Protein AF-A0A975SDA9-F1 (afdb_monomer_lite)

pLDDT: mean 75.92, std 10.88, range [48.34, 91.25]

Structure (mmCIF, N/CA/C/O backbone):
data_AF-A0A975SDA9-F1
#
_entry.id   AF-A0A975SDA9-F1
#
loop_
_atom_site.group_PDB
_atom_site.id
_atom_site.type_symbol
_atom_site.label_atom_id
_atom_site.label_alt_id
_atom_site.label_comp_id
_atom_site.label_asym_id
_atom_site.label_entity_id
_atom_site.label_seq_id
_atom_site.pdbx_PDB_ins_code
_atom_site.Cartn_x
_atom_site.Cartn_y
_atom_site.Cartn_z
_atom_site.occupancy
_atom_site.B_iso_or_equiv
_atom_site.auth_seq_id
_atom_site.auth_comp_id
_atom_site.auth_asym_id
_atom_site.auth_atom_id
_atom_site.pdbx_PDB_model_num
ATOM 1 N N . MET A 1 1 ? -9.732 -13.986 28.759 1.00 67.62 1 MET A N 1
ATOM 2 C CA . MET A 1 1 ? -8.861 -13.731 27.600 1.00 67.62 1 MET A CA 1
ATOM 3 C C . MET A 1 1 ? -7.582 -14.510 27.780 1.00 67.62 1 MET A C 1
ATOM 5 O O . MET A 1 1 ? -6.964 -14.406 28.836 1.00 67.62 1 MET A O 1
ATOM 9 N N . SER A 1 2 ? -7.233 -15.322 26.790 1.00 89.56 2 SER A N 1
ATOM 10 C CA . SER A 1 2 ? -5.912 -15.932 26.684 1.00 89.56 2 SER A CA 1
ATOM 11 C C . SER A 1 2 ? -4.855 -14.848 26.462 1.00 89.56 2 SER A C 1
ATOM 13 O O . SER A 1 2 ? -5.147 -13.781 25.921 1.00 89.56 2 SER A O 1
ATOM 15 N N . ARG A 1 3 ? -3.611 -15.124 26.858 1.00 88.31 3 ARG A N 1
ATOM 16 C CA . ARG A 1 3 ? -2.479 -14.210 26.657 1.00 88.31 3 ARG A CA 1
ATOM 17 C C . ARG A 1 3 ? -2.297 -13.841 25.181 1.00 88.31 3 ARG A C 1
ATOM 19 O O . ARG A 1 3 ? -2.102 -12.676 24.860 1.00 88.31 3 ARG A O 1
ATOM 26 N N . GLU A 1 4 ? -2.437 -14.826 24.301 1.00 88.62 4 GLU A N 1
ATOM 27 C CA . GLU A 1 4 ? -2.310 -14.659 22.852 1.00 88.62 4 GLU A CA 1
ATOM 28 C C . GLU A 1 4 ? -3.410 -13.752 22.273 1.00 88.62 4 GLU A C 1
ATOM 30 O O . GLU A 1 4 ? -3.155 -12.924 21.402 1.00 88.62 4 GLU A O 1
ATOM 35 N N . GLU A 1 5 ? -4.634 -13.850 22.800 1.00 87.44 5 GLU A N 1
ATOM 36 C CA . GLU A 1 5 ? -5.745 -12.986 22.388 1.00 87.44 5 GLU A CA 1
ATOM 37 C C . GLU A 1 5 ? -5.492 -11.534 22.799 1.00 87.44 5 GLU A C 1
ATOM 39 O O . GLU A 1 5 ? -5.704 -10.624 22.000 1.00 87.44 5 GLU A O 1
ATOM 44 N N . SER A 1 6 ? -4.998 -11.310 24.020 1.00 89.56 6 SER A N 1
ATOM 45 C CA . SER A 1 6 ? -4.666 -9.967 24.504 1.00 89.56 6 SER A CA 1
ATOM 46 C C . SER A 1 6 ? -3.541 -9.323 23.695 1.00 89.56 6 SER A C 1
ATOM 48 O O . SER A 1 6 ? -3.674 -8.170 23.290 1.00 89.56 6 SER A O 1
ATOM 50 N N . GLU A 1 7 ? -2.474 -10.070 23.394 1.00 91.25 7 GLU A N 1
A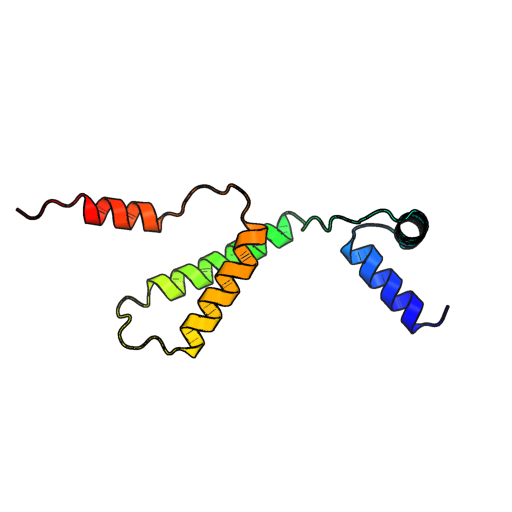TOM 51 C CA . GLU A 1 7 ? -1.360 -9.591 22.561 1.00 91.25 7 GLU A CA 1
ATOM 52 C C . GLU A 1 7 ? -1.842 -9.215 21.149 1.00 91.25 7 GLU A C 1
ATOM 54 O O . GLU A 1 7 ? -1.447 -8.188 20.591 1.00 91.25 7 GLU A O 1
ATOM 59 N N . ARG A 1 8 ? -2.765 -9.999 20.580 1.00 89.81 8 ARG A N 1
ATOM 60 C CA . ARG A 1 8 ? -3.338 -9.726 19.258 1.00 89.81 8 ARG A CA 1
ATOM 61 C C . ARG A 1 8 ? -4.192 -8.458 19.247 1.00 89.81 8 ARG A C 1
ATOM 63 O O . ARG A 1 8 ? -4.081 -7.663 18.314 1.00 89.81 8 ARG A O 1
ATOM 70 N N . ILE A 1 9 ? -5.012 -8.247 20.278 1.00 90.25 9 ILE A N 1
ATOM 71 C CA . ILE A 1 9 ? -5.812 -7.021 20.426 1.00 90.25 9 ILE A CA 1
ATOM 72 C C . ILE A 1 9 ? -4.906 -5.805 20.613 1.00 90.25 9 ILE A C 1
ATOM 74 O O . ILE A 1 9 ? -5.148 -4.773 19.992 1.00 90.25 9 ILE A O 1
ATOM 78 N N . GLU A 1 10 ? -3.842 -5.921 21.407 1.00 90.38 10 GLU A N 1
ATOM 79 C CA . GLU A 1 10 ? -2.871 -4.842 21.597 1.00 90.38 10 GLU A CA 1
ATOM 80 C C . GLU A 1 10 ? -2.239 -4.400 20.277 1.00 90.38 10 GLU A C 1
ATOM 82 O O . GLU A 1 10 ? -2.171 -3.207 19.972 1.00 90.38 10 GLU A O 1
ATOM 87 N N . LEU A 1 11 ? -1.814 -5.369 19.469 1.00 87.38 11 LEU A N 1
ATOM 88 C CA . LEU A 1 11 ? -1.139 -5.112 18.205 1.00 87.38 11 LEU A CA 1
ATOM 89 C C . LEU A 1 11 ? -2.076 -4.446 17.189 1.00 87.38 11 LEU A C 1
ATOM 91 O O . LEU A 1 11 ? -1.676 -3.507 16.499 1.00 87.38 11 LEU A O 1
ATOM 95 N N . LEU A 1 12 ? -3.336 -4.883 17.139 1.00 86.12 12 LEU A N 1
ATOM 96 C CA . LEU A 1 12 ? -4.363 -4.303 16.273 1.00 86.12 12 LEU A CA 1
ATOM 97 C C . LEU A 1 12 ? -4.789 -2.902 16.723 1.00 86.12 12 LEU A C 1
ATOM 99 O O . LEU A 1 12 ? -4.922 -2.016 15.881 1.00 86.12 12 LEU A O 1
ATOM 103 N N . ALA A 1 13 ? -4.951 -2.680 18.029 1.00 85.56 13 ALA A N 1
ATOM 104 C CA . ALA A 1 13 ? -5.260 -1.365 18.584 1.00 85.56 13 ALA A CA 1
ATOM 105 C C . ALA A 1 13 ? -4.144 -0.362 18.259 1.00 85.56 13 ALA A C 1
ATOM 107 O O . ALA A 1 13 ? -4.406 0.729 17.753 1.00 85.56 13 ALA A O 1
ATOM 108 N N . LYS A 1 14 ? -2.884 -0.782 18.424 1.00 84.06 14 LYS A N 1
ATOM 109 C CA . LYS A 1 14 ? -1.710 0.016 18.062 1.00 84.06 14 LYS A CA 1
ATOM 110 C C . LYS A 1 14 ? -1.644 0.319 16.565 1.00 84.06 14 LYS A C 1
ATOM 112 O O . LYS A 1 14 ? -1.334 1.448 16.198 1.00 84.06 14 LYS A O 1
ATOM 117 N N . ALA A 1 15 ? -1.946 -0.658 15.708 1.00 77.44 15 ALA A N 1
ATOM 118 C CA . ALA A 1 15 ? -1.998 -0.457 14.259 1.00 77.44 15 ALA A CA 1
ATOM 119 C C . ALA A 1 15 ? -3.114 0.518 13.847 1.00 77.44 15 ALA A C 1
ATOM 121 O O . ALA A 1 15 ? -2.923 1.312 12.933 1.00 77.44 15 ALA A O 1
ATOM 122 N N . ALA A 1 16 ? -4.250 0.492 14.546 1.00 79.12 16 ALA A N 1
ATOM 123 C CA . ALA A 1 16 ? -5.354 1.429 14.355 1.00 79.12 16 ALA A CA 1
ATOM 124 C C . ALA A 1 16 ? -5.130 2.800 15.029 1.00 79.12 16 ALA A C 1
ATOM 126 O O . ALA A 1 16 ? -5.931 3.707 14.826 1.00 79.12 16 ALA A O 1
ATOM 127 N N . GLY A 1 17 ? -4.060 2.967 15.816 1.00 79.44 17 GLY A N 1
ATOM 128 C CA . GLY A 1 17 ? -3.756 4.216 16.518 1.00 79.44 17 GLY A CA 1
ATOM 129 C C . GLY A 1 17 ? -4.693 4.528 17.691 1.00 79.44 17 GLY A C 1
ATOM 130 O O . GLY A 1 17 ? -4.836 5.693 18.049 1.00 79.44 17 GLY A O 1
ATOM 131 N N . VAL A 1 18 ? -5.328 3.512 18.284 1.00 85.00 18 VAL A N 1
ATOM 132 C CA . VAL A 1 18 ? -6.296 3.647 19.387 1.00 85.00 18 VAL A CA 1
ATOM 133 C C . VAL A 1 18 ? -5.889 2.801 20.595 1.00 85.00 18 VAL A C 1
ATOM 135 O O . VAL A 1 18 ? -5.019 1.931 20.516 1.00 85.00 18 VAL A O 1
ATOM 138 N N . THR A 1 19 ? -6.521 3.034 21.741 1.00 89.00 19 THR A N 1
ATOM 139 C CA . THR A 1 19 ? -6.373 2.172 22.921 1.00 89.00 19 THR A CA 1
ATOM 140 C C . THR A 1 19 ? -7.080 0.826 22.723 1.00 89.00 19 THR A C 1
ATOM 142 O O . THR A 1 19 ? -7.991 0.690 21.905 1.00 89.00 19 THR A O 1
ATOM 145 N N . GLN A 1 20 ? -6.702 -0.193 23.504 1.00 91.19 20 GLN A N 1
ATOM 146 C CA . GLN A 1 20 ? -7.374 -1.502 23.467 1.00 91.19 20 GLN A CA 1
ATOM 147 C C . GLN A 1 20 ? -8.879 -1.390 23.757 1.00 91.19 20 GLN A C 1
ATOM 149 O O . GLN A 1 20 ? -9.681 -2.049 23.101 1.00 91.19 20 GLN A O 1
ATOM 154 N N . GLN A 1 21 ? -9.267 -0.535 24.710 1.00 90.25 21 GLN A N 1
ATOM 155 C CA . GLN A 1 21 ? -10.668 -0.328 25.083 1.00 90.25 21 GLN A CA 1
ATOM 156 C C . GLN A 1 21 ? -11.470 0.262 23.912 1.00 90.25 21 GLN A C 1
ATOM 158 O O . GLN A 1 21 ? -12.542 -0.241 23.582 1.00 90.25 21 GLN A O 1
ATOM 163 N N . GLU A 1 22 ? -10.928 1.288 23.248 1.00 87.88 22 GLU A N 1
ATOM 164 C CA . GLU A 1 22 ? -11.528 1.908 22.059 1.00 87.88 22 GLU A CA 1
ATOM 165 C C . GLU A 1 22 ? -11.612 0.921 20.891 1.00 87.88 22 GLU A C 1
ATOM 167 O O . GLU A 1 22 ? -12.635 0.863 20.208 1.00 87.88 22 GLU A O 1
ATOM 172 N N . TYR A 1 23 ? -10.577 0.095 20.703 1.00 88.31 23 TYR A N 1
ATOM 173 C CA . TYR A 1 23 ? -10.575 -0.965 19.698 1.00 88.31 23 TYR A CA 1
ATOM 174 C C . TYR A 1 23 ? -11.712 -1.971 19.916 1.00 88.31 23 TYR A C 1
ATOM 176 O O . TYR A 1 23 ? -12.451 -2.297 18.985 1.00 88.31 23 TYR A O 1
ATOM 184 N N . ILE A 1 24 ? -11.879 -2.439 21.156 1.00 90.44 24 ILE A N 1
ATOM 185 C CA . ILE A 1 24 ? -12.921 -3.400 21.536 1.00 90.44 24 ILE A CA 1
ATOM 186 C C . ILE A 1 24 ? -14.315 -2.794 21.345 1.00 90.44 24 ILE A C 1
ATOM 188 O O . ILE A 1 24 ? -15.173 -3.435 20.739 1.00 90.44 24 ILE A O 1
ATOM 192 N N . ILE A 1 25 ? -14.540 -1.562 21.813 1.00 91.25 25 ILE A N 1
ATOM 193 C CA . ILE A 1 25 ? -15.838 -0.880 21.686 1.00 91.25 25 ILE A CA 1
ATOM 194 C C . ILE A 1 25 ? -16.206 -0.699 20.212 1.00 91.25 25 ILE A C 1
ATOM 196 O O . ILE A 1 25 ? -17.299 -1.080 19.804 1.00 91.25 25 ILE A O 1
ATOM 200 N N . ALA A 1 26 ? -15.283 -0.211 19.385 1.00 86.56 26 ALA A N 1
ATOM 201 C CA . ALA A 1 26 ? -15.540 -0.029 17.96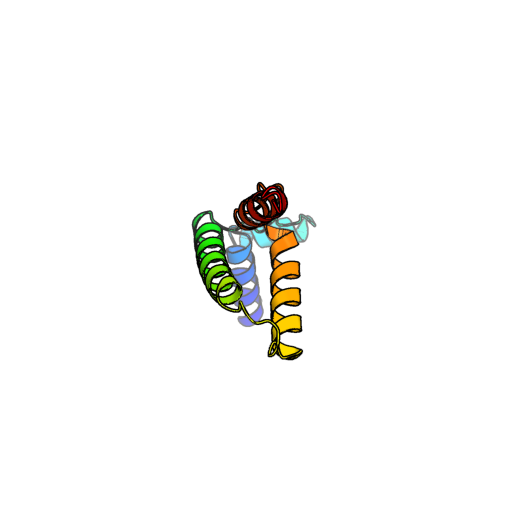1 1.00 86.56 26 ALA A CA 1
ATOM 202 C C . ALA A 1 26 ? -15.855 -1.349 17.244 1.00 86.56 26 ALA A C 1
ATOM 204 O O . ALA A 1 26 ? -16.740 -1.383 16.391 1.00 86.56 26 ALA A O 1
ATOM 205 N N . LYS A 1 27 ? -15.172 -2.449 17.594 1.00 88.56 27 LYS A N 1
ATOM 206 C CA . LYS A 1 27 ? -15.480 -3.772 17.033 1.00 88.56 27 LYS A CA 1
ATOM 207 C C . LYS A 1 27 ? -16.840 -4.300 17.479 1.00 88.56 27 LYS A C 1
ATOM 209 O O . LYS A 1 27 ? -17.531 -4.889 16.656 1.00 88.56 27 LYS A O 1
ATOM 214 N N . LEU A 1 28 ? -17.252 -4.050 18.722 1.00 89.94 28 LEU A N 1
ATOM 215 C CA . LEU A 1 28 ? -18.603 -4.374 19.197 1.00 89.94 28 LEU A CA 1
ATOM 216 C C . LEU A 1 28 ? -19.683 -3.545 18.485 1.00 89.94 28 LEU A C 1
ATOM 218 O O . LEU A 1 28 ? -20.775 -4.044 18.234 1.00 89.94 28 LEU A O 1
ATOM 222 N N . GLU A 1 29 ? -19.369 -2.302 18.124 1.00 90.44 29 GLU A N 1
ATOM 223 C CA . GLU A 1 29 ? -20.254 -1.396 17.385 1.00 90.44 29 GLU A CA 1
ATOM 224 C C . GLU A 1 29 ? -20.180 -1.568 15.852 1.00 90.44 29 GLU A C 1
ATOM 226 O O . GLU A 1 29 ? -20.791 -0.785 15.126 1.00 90.44 29 GLU A O 1
ATOM 231 N N . ASN A 1 30 ? -19.443 -2.568 15.341 1.00 83.25 30 ASN A N 1
ATOM 232 C CA . ASN A 1 30 ? -19.180 -2.784 13.908 1.00 83.25 30 ASN A CA 1
ATOM 233 C C . ASN A 1 30 ? -18.631 -1.544 13.172 1.00 83.25 30 ASN A C 1
ATOM 235 O O . ASN A 1 30 ? -18.924 -1.317 11.999 1.00 83.25 30 ASN A O 1
ATOM 239 N N . ARG A 1 31 ? -17.813 -0.735 13.850 1.00 80.31 31 ARG A N 1
ATOM 240 C CA . ARG A 1 31 ? -17.114 0.404 13.246 1.00 80.31 31 ARG A CA 1
ATOM 241 C C . ARG A 1 31 ? -15.810 -0.055 12.593 1.00 80.31 31 ARG A C 1
ATOM 243 O O . ARG A 1 31 ? -15.045 -0.843 13.159 1.00 80.31 31 ARG A O 1
ATOM 250 N N . GLU A 1 32 ? -15.555 0.440 11.387 1.00 73.88 32 GLU A N 1
ATOM 251 C CA . GLU A 1 32 ? -14.296 0.212 10.679 1.00 73.88 32 GLU A CA 1
ATOM 252 C C . GLU A 1 32 ? -13.203 1.171 11.162 1.00 73.88 32 GLU A C 1
ATOM 254 O O . GLU A 1 32 ? -13.476 2.291 11.594 1.00 73.88 32 GLU A O 1
ATOM 259 N N . PHE A 1 33 ? -11.952 0.717 11.082 1.00 64.75 33 PHE A N 1
ATOM 260 C CA . PHE A 1 33 ? -10.780 1.532 11.379 1.00 64.75 33 PHE A CA 1
ATOM 261 C C . PHE A 1 33 ? -10.038 1.833 10.090 1.00 64.75 33 PHE A C 1
ATOM 263 O O . PHE A 1 33 ? -9.593 0.913 9.402 1.00 64.75 33 PHE A O 1
ATOM 270 N N . THR A 1 34 ? -9.833 3.114 9.811 1.00 64.06 34 THR A N 1
ATOM 271 C CA . THR A 1 34 ? -8.898 3.539 8.775 1.00 64.06 34 THR A CA 1
ATOM 272 C C . THR A 1 34 ? -7.521 3.643 9.411 1.00 64.06 34 THR A C 1
ATOM 274 O O . THR A 1 34 ? -7.272 4.529 10.226 1.00 64.06 34 THR A O 1
ATOM 277 N N . ILE A 1 35 ? -6.619 2.728 9.061 1.00 62.06 35 ILE A N 1
ATOM 278 C CA . ILE A 1 35 ? -5.212 2.846 9.444 1.00 62.06 35 ILE A CA 1
ATOM 279 C C . ILE A 1 35 ? -4.628 3.986 8.614 1.00 62.06 35 ILE A C 1
ATOM 281 O O . ILE A 1 35 ? -4.346 3.814 7.430 1.00 62.06 35 ILE A O 1
ATOM 285 N N . VAL A 1 36 ? -4.487 5.163 9.223 1.00 59.94 36 VAL A N 1
ATOM 286 C CA . VAL A 1 36 ? -3.811 6.300 8.596 1.00 59.94 36 VAL A CA 1
ATOM 287 C C . VAL A 1 36 ? -2.316 6.153 8.877 1.00 59.94 36 VAL A C 1
ATOM 289 O O . VAL A 1 36 ? -1.912 6.215 10.041 1.00 59.94 36 VAL A O 1
ATOM 292 N N . PRO A 1 37 ? -1.472 5.934 7.856 1.00 62.62 37 PRO A N 1
ATOM 293 C CA . PRO A 1 37 ? -0.032 5.893 8.057 1.00 62.62 37 PRO A CA 1
ATOM 294 C C . PRO A 1 37 ? 0.444 7.233 8.630 1.00 62.62 37 PRO A C 1
ATOM 296 O O . PRO A 1 37 ? 0.076 8.288 8.113 1.00 62.62 37 PRO A O 1
ATOM 299 N N . ASP A 1 38 ? 1.287 7.213 9.668 1.00 70.56 38 ASP A N 1
ATOM 300 C CA . ASP A 1 38 ? 1.936 8.436 10.155 1.00 70.56 38 ASP A CA 1
ATOM 301 C C . ASP A 1 38 ? 2.718 9.100 9.006 1.00 70.56 38 ASP A C 1
ATOM 303 O O . ASP A 1 38 ? 3.310 8.424 8.157 1.00 70.56 38 ASP A O 1
ATOM 307 N N . ILE A 1 39 ? 2.776 10.433 9.002 1.00 70.94 39 ILE A N 1
ATOM 308 C CA . ILE A 1 39 ? 3.489 11.241 8.002 1.00 70.94 39 ILE A CA 1
ATOM 309 C C . ILE A 1 39 ? 4.933 10.739 7.838 1.00 70.94 39 ILE A C 1
ATOM 311 O O . ILE A 1 39 ? 5.475 10.725 6.730 1.00 70.94 39 ILE A O 1
ATOM 315 N N . ARG A 1 40 ? 5.562 10.271 8.927 1.00 71.50 40 ARG A N 1
ATOM 316 C CA . ARG A 1 40 ? 6.908 9.677 8.889 1.00 71.50 40 ARG A CA 1
ATOM 317 C C . ARG A 1 40 ? 6.948 8.357 8.127 1.00 71.50 40 ARG A C 1
ATOM 319 O O . ARG A 1 40 ? 7.882 8.154 7.355 1.00 71.50 40 ARG A O 1
ATOM 326 N N . ALA A 1 41 ? 5.962 7.482 8.319 1.00 74.75 41 ALA A N 1
ATOM 327 C CA . ALA A 1 41 ? 5.872 6.201 7.624 1.00 74.75 41 ALA A CA 1
ATOM 328 C C . ALA A 1 41 ? 5.703 6.412 6.114 1.00 74.75 41 ALA A C 1
ATOM 330 O O . ALA A 1 41 ? 6.455 5.834 5.330 1.00 74.75 41 ALA A O 1
ATOM 331 N N . TYR A 1 42 ? 4.815 7.327 5.714 1.00 74.69 42 TYR A N 1
ATOM 332 C CA . TYR A 1 42 ? 4.649 7.704 4.309 1.00 74.69 42 TYR A CA 1
ATOM 333 C C . TYR A 1 42 ? 5.930 8.312 3.720 1.00 74.69 42 TYR A C 1
ATOM 335 O O . TYR A 1 42 ? 6.357 7.949 2.624 1.00 74.69 42 TYR A O 1
ATOM 343 N N . LYS A 1 43 ? 6.604 9.200 4.464 1.00 74.12 43 LYS A N 1
ATOM 344 C CA . LYS A 1 43 ? 7.862 9.819 4.023 1.00 74.12 43 LYS A CA 1
ATOM 345 C C . LYS A 1 43 ? 8.981 8.793 3.827 1.00 74.12 43 LYS A C 1
ATOM 347 O O . LYS A 1 43 ? 9.683 8.868 2.822 1.00 74.12 43 LYS A O 1
ATOM 352 N N . MET A 1 44 ? 9.142 7.844 4.752 1.00 77.88 44 MET A N 1
ATOM 353 C CA . MET A 1 44 ? 10.122 6.759 4.620 1.00 77.88 44 MET A CA 1
ATOM 354 C C . MET A 1 44 ? 9.805 5.871 3.419 1.00 77.88 44 MET A C 1
ATOM 356 O O . MET A 1 44 ? 10.693 5.582 2.624 1.00 77.88 44 MET A O 1
ATOM 360 N N . LEU A 1 45 ? 8.534 5.507 3.246 1.00 79.88 45 LEU A N 1
ATOM 361 C CA . LEU A 1 45 ? 8.092 4.690 2.122 1.00 79.88 45 LEU A CA 1
ATOM 362 C C . LEU A 1 45 ? 8.360 5.385 0.776 1.00 79.88 45 LEU A C 1
ATOM 364 O O . LEU A 1 45 ? 8.908 4.773 -0.141 1.00 79.88 45 LEU A O 1
ATOM 368 N N . ARG A 1 46 ? 8.059 6.686 0.678 1.00 78.94 46 ARG A N 1
ATOM 369 C CA . ARG A 1 46 ? 8.357 7.509 -0.503 1.00 78.94 46 ARG A CA 1
ATOM 370 C C . ARG A 1 46 ? 9.860 7.590 -0.787 1.00 78.94 46 ARG A C 1
ATOM 372 O O . ARG A 1 46 ? 10.261 7.536 -1.946 1.00 78.94 46 ARG A O 1
ATOM 379 N N . GLU A 1 47 ? 10.691 7.720 0.246 1.00 80.94 47 GLU A N 1
ATOM 380 C CA . GLU A 1 47 ? 12.153 7.732 0.108 1.00 80.94 47 GLU A CA 1
ATOM 381 C C . GLU A 1 47 ? 12.681 6.400 -0.434 1.00 80.94 47 GLU A C 1
ATOM 383 O O . GLU A 1 47 ? 13.455 6.377 -1.391 1.00 80.94 47 GLU A O 1
ATOM 388 N N . SER A 1 48 ? 12.226 5.286 0.141 1.00 83.25 48 SER A N 1
ATOM 389 C CA . SER A 1 48 ? 12.580 3.946 -0.323 1.00 83.25 48 SER A CA 1
ATOM 390 C C . SER A 1 48 ? 12.153 3.725 -1.774 1.00 83.25 48 SER A C 1
ATOM 392 O O . SER A 1 48 ? 12.940 3.212 -2.568 1.00 83.25 48 SER A O 1
ATOM 394 N N . MET A 1 49 ? 10.957 4.180 -2.158 1.00 81.38 49 MET A N 1
ATOM 395 C CA . MET A 1 49 ? 10.481 4.066 -3.537 1.00 81.38 49 MET A CA 1
ATOM 396 C C . MET A 1 49 ? 11.310 4.912 -4.509 1.00 81.38 49 MET A C 1
ATOM 398 O O . MET A 1 49 ? 11.646 4.444 -5.596 1.00 81.38 49 MET A O 1
ATOM 402 N N . ARG A 1 50 ? 11.733 6.120 -4.109 1.00 81.00 50 ARG A N 1
ATOM 403 C CA . ARG A 1 50 ? 12.637 6.943 -4.929 1.00 81.00 50 ARG A CA 1
ATOM 404 C C . ARG A 1 50 ? 13.958 6.225 -5.209 1.00 81.00 50 ARG A C 1
ATOM 406 O O . ARG A 1 50 ? 14.468 6.297 -6.324 1.00 81.00 50 ARG A O 1
ATOM 413 N N . GLN A 1 51 ? 14.499 5.505 -4.227 1.00 83.94 51 GLN A N 1
ATOM 414 C CA . GLN A 1 51 ? 15.715 4.712 -4.421 1.00 83.94 51 GLN A CA 1
ATOM 415 C C . GLN A 1 51 ? 15.495 3.562 -5.407 1.00 83.94 51 GLN A C 1
ATOM 417 O O . GLN A 1 51 ? 16.344 3.338 -6.270 1.00 83.94 51 GLN A O 1
ATOM 422 N N . VAL A 1 52 ? 14.363 2.855 -5.309 1.00 84.00 52 VAL A N 1
ATOM 423 C CA . VAL A 1 52 ? 14.003 1.787 -6.257 1.00 84.00 52 VAL A CA 1
ATOM 424 C C . VAL A 1 52 ? 13.877 2.349 -7.670 1.00 84.00 52 VAL A C 1
ATOM 426 O O . VAL A 1 52 ? 14.514 1.839 -8.587 1.00 84.00 52 VAL A O 1
ATOM 429 N N . TYR A 1 53 ? 13.150 3.451 -7.831 1.00 79.00 53 TYR A N 1
ATOM 430 C CA . TYR A 1 53 ? 12.992 4.151 -9.101 1.00 79.00 53 TYR A CA 1
ATOM 431 C C . TYR A 1 53 ? 14.336 4.544 -9.726 1.00 79.00 53 TYR A C 1
ATOM 433 O O . TYR A 1 53 ? 14.626 4.158 -10.850 1.00 79.00 53 TYR A O 1
ATOM 441 N N . GLN A 1 54 ? 15.233 5.185 -8.969 1.00 79.88 54 GLN A N 1
ATOM 442 C CA . GLN A 1 54 ? 16.579 5.523 -9.455 1.00 79.88 54 GLN A CA 1
ATOM 443 C C . GLN A 1 54 ? 17.415 4.301 -9.858 1.00 79.88 54 GLN A C 1
ATOM 445 O O . GLN A 1 54 ? 18.371 4.424 -10.626 1.00 79.88 54 GLN A O 1
ATOM 450 N N . LYS A 1 55 ? 17.151 3.125 -9.280 1.00 83.12 55 LYS A N 1
ATOM 451 C CA . LYS A 1 55 ? 17.809 1.877 -9.685 1.00 83.12 55 LYS A CA 1
ATOM 452 C C . LYS A 1 55 ? 17.198 1.330 -10.970 1.00 83.12 55 LYS A C 1
ATOM 454 O O . LYS A 1 55 ? 17.963 0.886 -11.817 1.00 83.12 55 LYS A O 1
ATOM 459 N N . LEU A 1 56 ? 15.880 1.424 -11.134 1.00 78.75 56 LEU A N 1
ATOM 460 C CA . LEU A 1 56 ? 15.183 1.046 -12.362 1.00 78.75 56 LEU A CA 1
ATOM 461 C C . LEU A 1 56 ? 15.558 1.962 -13.537 1.00 78.75 56 LEU A C 1
ATOM 463 O O . LEU A 1 56 ? 15.907 1.447 -14.586 1.00 78.75 56 LEU A O 1
ATOM 467 N N . CYS A 1 57 ? 15.635 3.285 -13.352 1.00 72.06 57 CYS A N 1
ATOM 468 C CA . CYS A 1 57 ? 16.067 4.230 -14.399 1.00 72.06 57 CYS A CA 1
ATOM 469 C C . CYS A 1 57 ? 17.488 3.963 -14.919 1.00 72.06 57 CYS A C 1
ATOM 471 O O . CYS A 1 57 ? 17.816 4.283 -16.057 1.00 72.06 57 CYS A O 1
ATOM 473 N N . ARG A 1 58 ? 18.363 3.383 -14.085 1.00 74.38 58 ARG A N 1
ATOM 474 C CA . ARG A 1 58 ? 19.716 2.986 -14.506 1.00 74.38 58 ARG A CA 1
ATOM 475 C C . ARG A 1 58 ? 19.722 1.741 -15.393 1.00 74.38 58 ARG A C 1
ATOM 477 O O . ARG A 1 58 ? 20.728 1.493 -16.053 1.00 74.38 58 ARG A O 1
ATOM 484 N N . LEU A 1 59 ? 18.641 0.963 -15.413 1.00 72.94 59 LEU A N 1
ATOM 485 C CA . LEU A 1 59 ? 18.461 -0.167 -16.321 1.00 72.94 59 LEU A CA 1
ATOM 486 C C . LEU A 1 59 ? 18.052 0.376 -17.698 1.00 72.94 59 LEU A C 1
ATOM 488 O O . LEU A 1 59 ? 16.908 0.264 -18.113 1.00 72.94 59 LEU A O 1
ATOM 492 N N . ARG A 1 60 ? 18.997 1.029 -18.380 1.00 59.00 60 ARG A N 1
ATOM 493 C CA . ARG A 1 60 ? 18.780 1.682 -19.680 1.00 59.00 60 ARG A CA 1
ATOM 494 C C . ARG A 1 60 ? 18.762 0.694 -20.856 1.00 59.00 60 ARG A C 1
ATOM 496 O O . ARG A 1 60 ? 18.182 1.000 -21.890 1.00 59.00 60 ARG A O 1
ATOM 503 N N . ASP A 1 61 ? 19.324 -0.502 -20.672 1.00 60.62 61 ASP A N 1
ATOM 504 C CA . ASP A 1 61 ? 19.284 -1.589 -21.651 1.00 60.62 61 ASP A CA 1
ATOM 505 C C . ASP A 1 61 ? 18.343 -2.697 -21.155 1.00 60.62 61 ASP A C 1
ATOM 507 O O . ASP A 1 61 ? 18.737 -3.623 -20.445 1.00 60.62 61 ASP A O 1
ATOM 511 N N . CYS A 1 62 ? 17.067 -2.610 -21.538 1.00 58.59 62 CYS A N 1
ATOM 512 C CA . CYS A 1 62 ? 16.008 -3.568 -21.184 1.00 58.59 62 CYS A CA 1
ATOM 513 C C . CYS A 1 62 ? 16.217 -4.987 -21.759 1.00 58.59 62 CYS A C 1
ATOM 515 O O . CYS A 1 62 ? 15.370 -5.860 -21.583 1.00 58.59 62 CYS A O 1
ATOM 517 N N . SER A 1 63 ? 17.341 -5.247 -22.434 1.00 58.38 63 SER A N 1
ATOM 518 C CA . SER A 1 63 ? 17.666 -6.518 -23.093 1.00 58.38 63 SER A CA 1
ATOM 519 C C . SER A 1 63 ? 17.911 -7.683 -22.123 1.00 58.38 63 SER A C 1
ATOM 521 O O . SER A 1 63 ? 17.997 -8.829 -22.557 1.00 58.38 63 SER A O 1
ATOM 523 N N . THR A 1 64 ? 17.999 -7.418 -20.814 1.00 62.88 64 THR A N 1
ATOM 524 C CA . THR A 1 64 ? 18.247 -8.427 -19.764 1.00 62.88 64 THR A CA 1
ATOM 525 C C . THR A 1 64 ? 17.331 -8.283 -18.541 1.00 62.88 64 THR A C 1
ATOM 527 O O . THR A 1 64 ? 17.690 -8.690 -17.435 1.00 62.88 64 THR A O 1
ATOM 530 N N . MET A 1 65 ? 16.121 -7.732 -18.702 1.00 70.00 65 MET A N 1
ATOM 531 C CA . MET A 1 65 ? 15.124 -7.812 -17.628 1.00 70.00 65 MET A CA 1
ATOM 532 C C . MET A 1 65 ? 14.530 -9.224 -17.572 1.00 70.00 65 MET A C 1
ATOM 534 O O . MET A 1 65 ? 13.712 -9.609 -18.400 1.00 70.00 65 MET A O 1
ATOM 538 N N . ASP A 1 66 ? 14.959 -10.008 -16.582 1.00 79.25 66 ASP A N 1
ATOM 539 C CA . ASP A 1 66 ? 14.366 -11.313 -16.273 1.00 79.25 66 ASP A CA 1
ATOM 540 C C . ASP A 1 66 ? 12.883 -11.149 -15.878 1.00 79.25 66 ASP A C 1
ATOM 542 O O . ASP A 1 66 ? 12.522 -10.209 -15.161 1.00 79.25 66 ASP A O 1
ATOM 546 N N . ALA A 1 67 ? 12.025 -12.088 -16.287 1.00 82.00 67 ALA A N 1
ATOM 547 C CA . ALA A 1 67 ? 10.588 -12.098 -15.999 1.00 82.00 67 ALA A CA 1
ATOM 548 C C . ALA A 1 67 ? 10.291 -11.969 -14.495 1.00 82.00 67 ALA A C 1
ATOM 550 O O . ALA A 1 67 ? 9.315 -11.343 -14.084 1.00 82.00 67 ALA A O 1
ATOM 551 N N . ARG A 1 68 ? 11.183 -12.495 -13.645 1.00 81.38 68 ARG A N 1
ATOM 552 C CA . ARG A 1 68 ? 11.083 -12.351 -12.188 1.00 81.38 68 ARG A CA 1
ATOM 553 C C . ARG A 1 68 ? 11.256 -10.908 -11.710 1.00 81.38 68 ARG A C 1
ATOM 555 O O . ARG A 1 68 ? 10.673 -10.536 -10.694 1.00 81.38 68 ARG A O 1
ATOM 562 N N . LEU A 1 69 ? 12.102 -10.116 -12.368 1.00 82.44 69 LEU A N 1
ATOM 563 C CA . LEU A 1 69 ? 12.287 -8.706 -12.027 1.00 82.44 69 LEU A CA 1
ATOM 564 C C . LEU A 1 69 ? 11.062 -7.895 -12.451 1.00 82.44 69 LEU A C 1
ATOM 566 O O . LEU A 1 69 ? 10.589 -7.088 -11.658 1.00 82.44 69 LEU A O 1
ATOM 570 N N . ILE A 1 70 ? 10.519 -8.175 -13.638 1.00 82.50 70 ILE A N 1
ATOM 571 C CA . ILE A 1 70 ? 9.296 -7.544 -14.153 1.00 82.50 70 ILE A CA 1
ATOM 572 C C . ILE A 1 70 ? 8.131 -7.773 -13.183 1.00 82.50 70 ILE A C 1
ATOM 574 O O . ILE A 1 70 ? 7.587 -6.806 -12.660 1.00 82.50 70 ILE A O 1
ATOM 578 N N . ALA A 1 71 ? 7.861 -9.027 -12.805 1.00 84.88 71 ALA A N 1
ATOM 579 C CA . ALA A 1 71 ? 6.782 -9.360 -11.870 1.00 84.88 71 ALA A CA 1
ATOM 580 C C . ALA A 1 71 ? 6.920 -8.662 -10.501 1.00 84.88 71 ALA A C 1
ATOM 582 O O . ALA A 1 71 ? 5.932 -8.327 -9.851 1.00 84.88 71 ALA A O 1
ATOM 583 N N . LYS A 1 72 ? 8.155 -8.423 -10.038 1.00 84.50 72 LYS A N 1
ATOM 584 C CA . LYS A 1 72 ? 8.401 -7.678 -8.793 1.00 84.50 72 LYS A CA 1
ATOM 585 C C . LYS A 1 72 ? 8.125 -6.185 -8.941 1.00 84.50 72 LYS A C 1
ATOM 587 O O . LYS A 1 72 ? 7.657 -5.576 -7.984 1.00 84.50 72 LYS A O 1
ATOM 592 N N . VAL A 1 73 ? 8.445 -5.598 -10.092 1.00 83.94 73 VAL A N 1
ATOM 593 C CA . VAL A 1 73 ? 8.166 -4.185 -10.385 1.00 83.94 73 VAL A CA 1
ATOM 594 C C . VAL A 1 73 ? 6.664 -3.961 -10.562 1.00 83.94 73 VAL A C 1
ATOM 596 O O . VAL A 1 73 ? 6.146 -2.984 -10.028 1.00 83.94 73 VAL A O 1
ATOM 599 N N . GLU A 1 74 ? 5.962 -4.885 -11.219 1.00 82.81 74 GLU A N 1
ATOM 600 C CA . GLU A 1 74 ? 4.497 -4.877 -11.345 1.00 82.81 74 GLU A CA 1
ATOM 601 C C . GLU A 1 74 ? 3.829 -4.957 -9.969 1.00 82.81 74 GLU A C 1
ATOM 603 O O . GLU A 1 74 ? 3.089 -4.051 -9.596 1.00 82.81 74 GLU A O 1
ATOM 608 N N . LEU A 1 75 ? 4.197 -5.951 -9.150 1.00 84.38 75 LEU A N 1
ATOM 609 C CA . LEU A 1 75 ? 3.682 -6.088 -7.783 1.00 84.38 75 LEU A CA 1
ATOM 610 C C . LEU A 1 75 ? 3.930 -4.829 -6.939 1.00 84.38 75 LEU A C 1
ATOM 612 O O . LEU A 1 75 ? 3.066 -4.406 -6.172 1.00 84.38 75 LEU A O 1
ATOM 616 N N . LEU 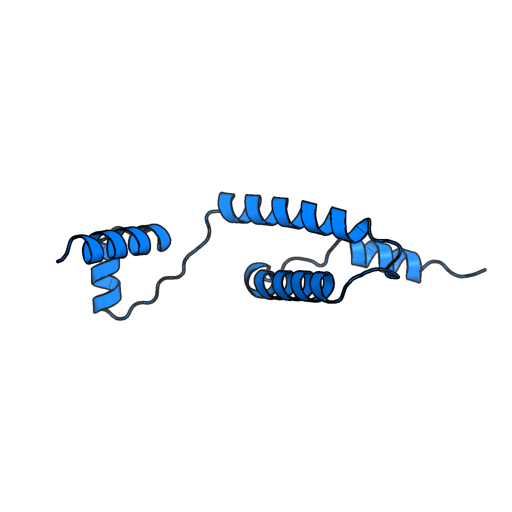A 1 76 ? 5.121 -4.236 -7.057 1.00 83.62 76 LEU A N 1
ATOM 617 C CA . LEU A 1 76 ? 5.453 -3.009 -6.342 1.00 83.62 76 LEU A CA 1
ATOM 618 C C . LEU A 1 76 ? 4.604 -1.832 -6.834 1.00 83.62 76 LEU A C 1
ATOM 620 O O . LEU A 1 76 ? 4.152 -1.036 -6.022 1.00 83.62 76 LEU A O 1
ATOM 624 N N . SER A 1 77 ? 4.359 -1.730 -8.137 1.00 80.88 77 SER A N 1
ATOM 625 C CA . SER A 1 77 ? 3.505 -0.686 -8.713 1.00 80.88 77 SER A CA 1
ATOM 626 C C . SER A 1 77 ? 2.066 -0.809 -8.205 1.00 80.88 77 SER A C 1
ATOM 628 O O . SER A 1 77 ? 1.524 0.170 -7.693 1.00 80.88 77 SER A O 1
ATOM 630 N N . ASP A 1 78 ? 1.491 -2.015 -8.222 1.00 80.38 78 ASP A N 1
ATOM 631 C CA . ASP A 1 78 ? 0.124 -2.283 -7.750 1.00 80.38 78 ASP A CA 1
ATOM 632 C C . ASP A 1 78 ? -0.067 -1.936 -6.268 1.00 80.38 78 ASP A C 1
ATOM 634 O O . ASP A 1 78 ? -1.047 -1.293 -5.884 1.00 80.38 78 ASP A O 1
ATOM 638 N N . LEU A 1 79 ? 0.905 -2.302 -5.424 1.00 79.38 79 LEU A N 1
ATOM 639 C CA . LEU A 1 79 ? 0.900 -1.967 -3.996 1.00 79.38 79 LEU A CA 1
ATOM 640 C C . LEU A 1 79 ? 0.882 -0.452 -3.753 1.00 79.38 79 LEU A C 1
ATOM 642 O O . LEU A 1 79 ? 0.308 0.009 -2.766 1.00 79.38 79 LEU A O 1
ATOM 646 N N . PHE A 1 80 ? 1.513 0.326 -4.633 1.00 73.00 80 PHE A N 1
ATOM 647 C CA . PHE A 1 80 ? 1.647 1.772 -4.482 1.00 73.00 80 PHE A CA 1
ATOM 648 C C . PHE A 1 80 ? 0.524 2.571 -5.145 1.00 73.00 80 PHE A C 1
ATOM 650 O O . PHE A 1 80 ? 0.252 3.680 -4.684 1.00 73.00 80 PHE A O 1
ATOM 657 N N . VAL A 1 81 ? -0.183 2.023 -6.139 1.00 72.62 81 VAL A N 1
ATOM 658 C CA . VAL A 1 81 ? -1.392 2.648 -6.714 1.00 72.62 81 VAL A CA 1
ATOM 659 C C . VAL A 1 81 ? -2.432 2.933 -5.625 1.00 72.62 81 VAL A C 1
ATOM 661 O O . VAL A 1 81 ? -3.021 4.011 -5.602 1.00 72.62 81 VAL A O 1
ATOM 664 N N . GLY A 1 82 ? -2.591 2.027 -4.655 1.00 64.38 82 GLY A N 1
ATOM 665 C CA . GLY A 1 82 ? -3.495 2.228 -3.516 1.00 64.38 82 GLY A CA 1
ATOM 666 C C . GLY A 1 82 ? -3.042 3.298 -2.510 1.00 64.38 82 GLY A C 1
ATOM 667 O O . GLY A 1 82 ? -3.841 3.736 -1.688 1.00 64.38 82 GLY A O 1
ATOM 668 N N . ILE A 1 83 ? -1.773 3.720 -2.560 1.00 65.12 83 ILE A N 1
ATOM 669 C CA . ILE A 1 83 ? -1.148 4.638 -1.591 1.00 65.12 83 ILE A CA 1
ATOM 670 C C . ILE A 1 83 ? -0.930 6.036 -2.193 1.00 65.12 83 ILE A C 1
ATOM 672 O O . ILE A 1 83 ? -0.926 7.026 -1.462 1.00 65.12 83 ILE A O 1
ATOM 676 N N . ALA A 1 84 ? -0.734 6.133 -3.511 1.00 59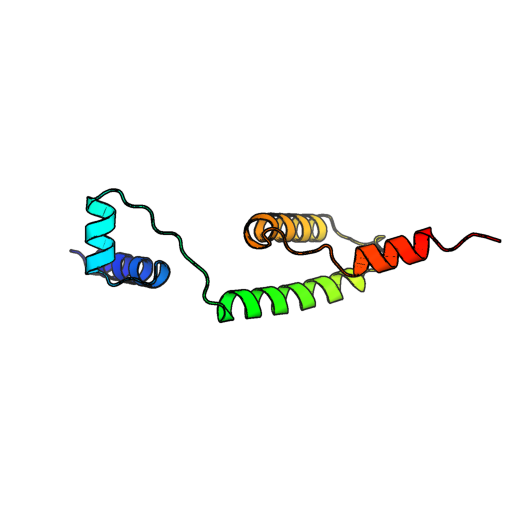.97 84 ALA A N 1
ATOM 677 C CA . ALA A 1 84 ? -0.301 7.354 -4.186 1.00 59.97 84 ALA A CA 1
ATOM 678 C C . ALA A 1 84 ? -1.331 8.498 -4.152 1.00 59.97 84 ALA A C 1
ATOM 680 O O . ALA A 1 84 ? -0.934 9.661 -4.227 1.00 59.97 84 ALA A O 1
ATOM 681 N N . GLY A 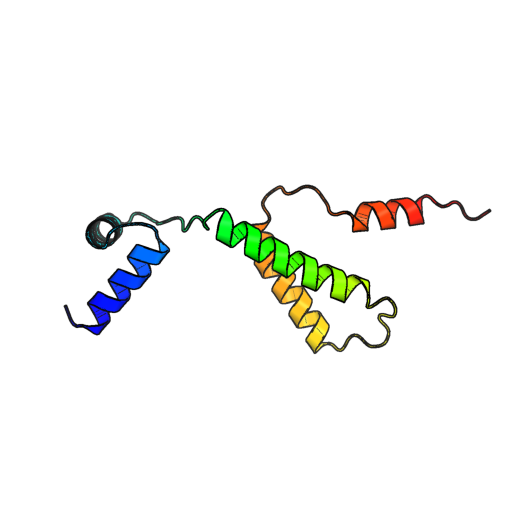1 85 ? -2.628 8.202 -4.003 1.00 61.28 85 GLY A N 1
ATOM 682 C CA . GLY A 1 85 ? -3.676 9.218 -4.140 1.00 61.28 85 GLY A CA 1
ATOM 683 C C . GLY A 1 85 ? -3.568 9.968 -5.479 1.00 61.28 85 GLY A C 1
ATOM 684 O O . GLY A 1 85 ? -3.014 9.444 -6.441 1.00 61.28 85 GLY A O 1
ATOM 685 N N . ASP A 1 86 ? -4.054 11.209 -5.541 1.00 54.41 86 ASP A N 1
ATOM 686 C CA . ASP A 1 86 ? -3.992 12.065 -6.743 1.00 54.41 86 ASP A CA 1
ATOM 687 C C . ASP A 1 86 ? -2.631 12.788 -6.874 1.00 54.41 86 ASP A C 1
ATOM 689 O O . ASP A 1 86 ? -2.544 13.996 -7.110 1.00 54.41 86 ASP A O 1
ATOM 693 N N . ALA A 1 87 ? -1.532 12.078 -6.594 1.00 54.72 87 ALA A N 1
ATOM 694 C CA . ALA A 1 87 ? -0.201 12.669 -6.652 1.00 54.72 87 ALA A CA 1
ATOM 695 C C . ALA A 1 87 ? 0.154 13.070 -8.098 1.00 54.72 87 ALA A C 1
ATOM 697 O O . ALA A 1 87 ? -0.079 12.297 -9.030 1.00 54.72 87 ALA A O 1
ATOM 698 N N . PRO A 1 88 ? 0.755 14.258 -8.302 1.00 54.78 88 PRO A N 1
ATOM 699 C CA . PRO A 1 88 ? 1.095 14.734 -9.632 1.00 54.78 88 PRO A CA 1
ATOM 700 C C . PRO A 1 88 ? 2.112 13.811 -10.312 1.00 54.78 88 PRO A C 1
ATOM 702 O O . PRO A 1 88 ? 3.034 13.290 -9.676 1.00 54.78 88 PRO A O 1
ATOM 705 N N . ARG A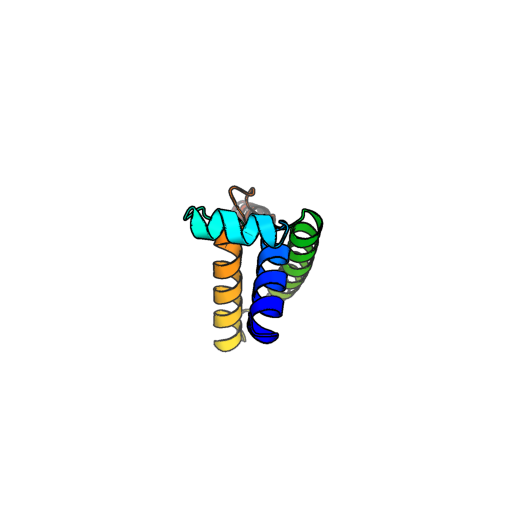 1 89 ? 1.915 13.653 -11.622 1.00 57.88 89 ARG A N 1
ATOM 706 C CA . ARG A 1 89 ? 2.700 12.824 -12.543 1.00 57.88 89 ARG A CA 1
ATOM 707 C C . ARG A 1 89 ? 4.214 13.088 -12.446 1.00 57.88 89 ARG A C 1
ATOM 709 O O . ARG A 1 89 ? 4.643 14.216 -12.189 1.00 57.88 89 ARG A O 1
ATOM 716 N N . GLY A 1 90 ? 5.006 12.020 -12.576 1.00 60.16 90 GLY A N 1
ATOM 717 C CA . GLY A 1 90 ? 6.434 11.971 -12.232 1.00 60.16 90 GLY A CA 1
ATOM 718 C C . GLY A 1 90 ? 7.374 12.702 -13.201 1.00 60.16 90 GLY A C 1
ATOM 719 O O . GLY A 1 90 ? 6.991 13.100 -14.293 1.00 60.16 90 GLY A O 1
ATOM 720 N N . GLU A 1 91 ? 8.636 12.872 -12.794 1.00 61.91 91 GLU A N 1
ATOM 721 C CA . GLU A 1 91 ? 9.668 13.589 -13.569 1.00 61.91 91 GLU A CA 1
ATOM 722 C C . GLU A 1 91 ? 10.111 12.858 -14.848 1.00 61.91 91 GLU A C 1
ATOM 724 O O . GLU A 1 91 ? 10.510 13.530 -15.790 1.00 61.91 91 GLU A O 1
ATOM 729 N N . LEU A 1 92 ? 9.986 11.525 -14.921 1.00 60.72 92 LEU A N 1
ATOM 730 C CA . LEU A 1 92 ? 10.314 10.764 -16.139 1.00 60.72 92 LEU A CA 1
ATOM 731 C C . LEU A 1 92 ? 9.382 11.089 -17.304 1.00 60.72 92 LEU A C 1
ATOM 733 O O . LEU A 1 92 ? 9.847 11.166 -18.425 1.00 60.72 92 LEU A O 1
ATOM 737 N N . GLU A 1 93 ? 8.094 11.322 -17.048 1.00 64.94 93 GLU A N 1
ATOM 738 C CA . GLU A 1 93 ? 7.140 11.661 -18.114 1.00 64.94 93 GLU A CA 1
ATOM 739 C C . GLU A 1 93 ? 7.530 13.005 -18.751 1.00 64.94 93 GLU A C 1
ATOM 741 O O . GLU A 1 93 ? 7.478 13.154 -19.961 1.00 64.94 93 GLU A O 1
ATOM 746 N N . LYS A 1 94 ? 8.069 13.942 -17.952 1.00 67.00 94 LYS A N 1
ATOM 747 C CA . LYS A 1 94 ? 8.633 15.200 -18.467 1.00 67.00 94 LYS A CA 1
ATOM 748 C C . LYS A 1 94 ? 9.897 14.981 -19.297 1.00 67.00 94 LYS A C 1
ATOM 750 O O . LYS A 1 94 ? 10.114 15.712 -20.254 1.00 67.00 94 LYS A O 1
ATOM 755 N N . GLU A 1 95 ? 10.756 14.040 -18.907 1.00 65.25 95 GLU A N 1
ATOM 756 C CA . GLU A 1 95 ? 11.949 13.683 -19.688 1.00 65.25 95 GLU A CA 1
ATOM 757 C C . GLU A 1 95 ? 11.565 12.980 -21.000 1.00 65.25 95 GLU A C 1
ATOM 759 O O . GLU A 1 95 ? 12.138 13.298 -22.040 1.00 65.25 95 GLU A O 1
ATOM 764 N N . ASP A 1 96 ? 10.566 12.095 -20.975 1.00 66.81 96 ASP A N 1
ATOM 765 C CA . ASP A 1 96 ? 10.022 11.413 -22.153 1.00 66.81 96 ASP A CA 1
ATOM 766 C C . ASP A 1 96 ? 9.331 12.398 -23.108 1.00 66.81 96 ASP A C 1
ATOM 768 O O . ASP A 1 96 ? 9.567 12.339 -24.315 1.00 66.81 96 ASP A O 1
ATOM 772 N N . ASP A 1 97 ? 8.551 13.349 -22.582 1.00 72.69 97 ASP A N 1
ATOM 773 C CA . ASP A 1 97 ? 7.932 14.430 -23.357 1.00 72.69 97 ASP A CA 1
ATOM 774 C C . ASP A 1 97 ? 9.002 15.320 -24.005 1.00 72.69 97 ASP A C 1
ATOM 776 O O . ASP A 1 97 ? 8.922 15.617 -25.195 1.00 72.69 97 ASP A O 1
ATOM 780 N N . LEU A 1 98 ? 10.059 15.678 -23.264 1.00 76.62 98 LEU A N 1
ATOM 781 C CA . LEU A 1 98 ? 11.191 16.439 -23.805 1.00 76.62 98 LEU A CA 1
ATOM 782 C C . LEU A 1 98 ? 11.905 15.681 -24.929 1.00 76.62 98 LEU A C 1
ATOM 784 O O . LEU A 1 98 ? 12.282 16.294 -25.921 1.00 76.62 98 LEU A O 1
ATOM 788 N N . ILE A 1 99 ? 12.089 14.364 -24.800 1.00 70.44 99 ILE A N 1
ATOM 789 C CA . ILE A 1 99 ? 12.690 13.523 -25.847 1.00 70.44 99 ILE A CA 1
ATOM 790 C C . ILE A 1 99 ? 11.754 13.398 -27.059 1.00 70.44 99 ILE A C 1
ATOM 792 O O . ILE A 1 99 ? 12.232 13.375 -28.194 1.00 70.44 99 ILE A O 1
ATOM 796 N N . ALA A 1 100 ? 10.439 13.325 -26.843 1.00 70.88 100 ALA A N 1
ATOM 797 C CA . ALA A 1 100 ? 9.440 13.270 -27.908 1.00 70.88 100 ALA A CA 1
ATOM 798 C C . ALA A 1 100 ? 9.306 14.605 -28.665 1.00 70.88 100 ALA A C 1
ATOM 800 O O . ALA A 1 100 ? 9.048 14.593 -29.868 1.00 70.88 100 ALA A O 1
ATOM 801 N N . GLU A 1 101 ? 9.521 15.733 -27.982 1.00 74.12 101 GLU A N 1
ATOM 802 C CA . GLU A 1 101 ? 9.532 17.085 -28.558 1.00 74.12 101 GLU A CA 1
ATOM 803 C C . GLU A 1 101 ? 10.847 17.445 -29.272 1.00 74.12 101 GLU A C 1
ATOM 805 O O . GLU A 1 101 ? 10.916 18.469 -29.954 1.00 74.12 101 GLU A O 1
ATOM 810 N N . MET A 1 102 ? 11.895 16.618 -29.177 1.00 68.62 102 MET A N 1
ATOM 811 C CA . MET A 1 102 ? 13.098 16.805 -29.991 1.00 68.62 102 MET A CA 1
ATOM 812 C C . MET A 1 102 ? 12.804 16.447 -31.458 1.00 68.62 102 MET A C 1
ATOM 814 O O . MET A 1 102 ? 12.783 15.273 -31.837 1.00 68.62 102 MET A O 1
ATOM 818 N N . GLU A 1 103 ? 12.599 17.464 -32.301 1.00 61.88 103 GLU A N 1
ATOM 819 C CA . GLU A 1 103 ? 12.482 17.297 -33.753 1.00 61.88 103 GLU A CA 1
ATOM 820 C C . GLU A 1 103 ? 13.761 16.673 -34.337 1.00 61.88 103 GLU A C 1
ATOM 822 O O . GLU A 1 103 ? 14.885 17.096 -34.052 1.00 61.88 103 GLU A O 1
ATOM 827 N N . ARG A 1 104 ? 13.589 15.640 -35.170 1.00 61.81 104 ARG A N 1
ATOM 828 C CA . ARG A 1 104 ? 14.666 15.104 -36.009 1.00 61.81 104 ARG A CA 1
ATOM 829 C C . ARG A 1 104 ? 14.813 16.010 -37.231 1.00 61.81 104 ARG A C 1
ATOM 831 O O . ARG A 1 104 ? 14.110 15.790 -38.216 1.00 61.81 104 ARG A O 1
ATOM 838 N N . GLU A 1 105 ? 15.687 17.007 -37.151 1.00 48.34 105 GLU A N 1
ATOM 839 C CA . GLU A 1 105 ? 16.258 17.640 -38.352 1.00 48.34 105 GLU A CA 1
ATOM 840 C C . GLU A 1 105 ? 17.260 16.710 -39.053 1.00 48.34 105 GLU A C 1
ATOM 842 O O . GLU A 1 105 ? 18.028 16.005 -38.351 1.00 48.34 105 GLU A O 1
#

Foldseek 3Di:
DDPVVVVVLCVVCVQLVHDSVVSVVCVVVVHDGDRDDDPVRLVVVVVVVVVVVVVVVVPPPPVDDDPVNVVVVVVVVVVCVVVCPPPDDDPVVVVVVVVVPPDDD

Radius of gyration: 21.44 Å; chains: 1; bounding box: 40×34×66 Å

Secondary structure (DSSP, 8-state):
--HHHHHHHHHHHHHHTS-HHHHHHHHHTT--------HHHHHHHHHHHHHHHHHHHT---GGG--HHHHHHHHHHHHHHHHHHTTPPPPHHHHHHHHHHT----

Sequence (105 aa):
MSREESERIELLAKAAGVTQQEYIIAKLENREFTIVPDIRAYKMLRESMRQVYQKLCRLRDCSTMDARLIAKVELLSDLFVGIAGDAPRGELEKEDDLIAEMERE